Protein AF-A0A0S8BA23-F1 (afdb_monomer)

Radius of gyration: 11.92 Å; Cα contacts (8 Å, |Δi|>4): 106; chains: 1; bounding box: 29×22×34 Å

pLDDT: mean 91.97, std 12.0, range [50.19, 98.5]

Foldseek 3Di:
DPDQQAAWEWEDDPNDTDTHTCVVLVHWLPDDPLSVLVSVCVVVVHDSVSQVQWDWDADPVGYIYIYGDDDDD

Mean predicted aligned error: 4.19 Å

Structure (mmCIF, N/CA/C/O backbone):
data_AF-A0A0S8BA23-F1
#
_entry.id   AF-A0A0S8BA23-F1
#
loop_
_atom_site.group_PDB
_atom_site.id
_atom_site.type_symbol
_atom_site.label_atom_id
_atom_site.label_alt_id
_atom_site.label_comp_id
_atom_site.label_asym_id
_atom_site.label_entity_id
_atom_site.label_seq_id
_atom_site.pdbx_PDB_ins_code
_atom_site.Cartn_x
_atom_site.Cartn_y
_atom_site.Cartn_z
_atom_site.occupancy
_atom_site.B_iso_or_equiv
_atom_site.auth_seq_id
_atom_site.auth_comp_id
_atom_site.auth_asym_id
_atom_site.auth_atom_id
_atom_site.pdbx_PDB_model_num
ATOM 1 N N . MET A 1 1 ? 16.079 -13.368 -12.150 1.00 50.19 1 MET A N 1
ATOM 2 C CA . MET A 1 1 ? 15.099 -12.319 -12.494 1.00 50.19 1 MET A CA 1
ATOM 3 C C . MET A 1 1 ? 13.726 -12.851 -12.142 1.00 50.19 1 MET A C 1
ATOM 5 O O . MET A 1 1 ? 13.356 -13.880 -12.690 1.00 50.19 1 MET A O 1
ATOM 9 N N . ILE A 1 2 ? 13.025 -12.225 -11.197 1.00 54.47 2 ILE A N 1
ATOM 10 C CA . ILE A 1 2 ? 11.612 -12.538 -10.956 1.00 54.47 2 ILE A CA 1
ATOM 11 C C . ILE A 1 2 ? 10.833 -11.992 -12.155 1.00 54.47 2 ILE A C 1
ATOM 13 O O . ILE A 1 2 ? 11.103 -10.876 -12.603 1.00 54.47 2 ILE A O 1
ATOM 17 N N . GLN A 1 3 ? 9.945 -12.799 -12.735 1.00 57.44 3 GLN A N 1
ATOM 18 C CA . GLN A 1 3 ? 9.105 -12.342 -13.838 1.00 57.44 3 GLN A CA 1
ATOM 19 C C . GLN A 1 3 ? 8.241 -11.174 -13.329 1.00 57.44 3 GLN A C 1
ATOM 21 O O . GLN A 1 3 ? 7.713 -11.266 -12.221 1.00 57.44 3 GLN A O 1
ATOM 26 N N . PRO A 1 4 ? 8.031 -10.094 -14.104 1.00 54.09 4 PRO A N 1
ATOM 27 C CA . PRO A 1 4 ? 7.217 -8.945 -13.676 1.00 54.09 4 PRO A CA 1
ATOM 28 C C . PRO A 1 4 ? 5.780 -9.317 -13.246 1.00 54.09 4 PRO A C 1
ATOM 30 O O . PRO A 1 4 ? 5.096 -8.512 -12.624 1.00 54.09 4 PRO A O 1
ATOM 33 N N . ASN A 1 5 ? 5.343 -10.551 -13.525 1.00 61.16 5 ASN A N 1
ATOM 34 C CA . ASN A 1 5 ? 4.046 -11.125 -13.172 1.00 61.16 5 ASN A CA 1
ATOM 35 C C . ASN A 1 5 ? 3.953 -11.730 -11.746 1.00 61.16 5 ASN A C 1
ATOM 37 O O . ASN A 1 5 ? 2.914 -12.289 -11.401 1.00 61.16 5 ASN A O 1
ATOM 41 N N . GLU A 1 6 ? 5.009 -11.662 -10.925 1.00 84.62 6 GLU A N 1
ATOM 42 C CA . GLU A 1 6 ? 5.026 -12.226 -9.556 1.00 84.62 6 GLU A CA 1
ATOM 43 C C . GLU A 1 6 ? 5.187 -11.184 -8.441 1.00 84.62 6 GLU A C 1
ATOM 45 O O . GLU A 1 6 ? 5.154 -11.548 -7.264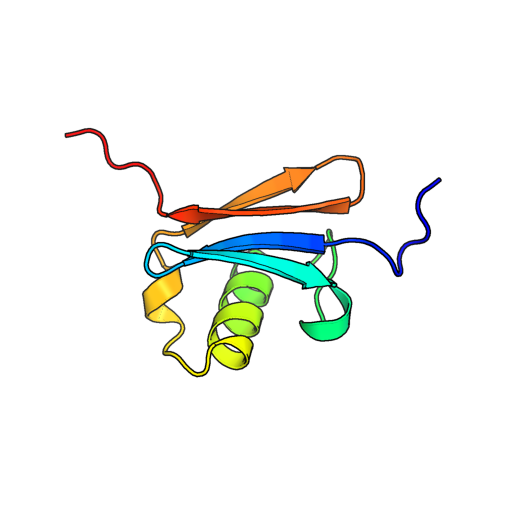 1.00 84.62 6 GLU A O 1
ATOM 50 N N . ALA A 1 7 ? 5.351 -9.902 -8.782 1.00 92.56 7 ALA A N 1
ATOM 51 C CA . ALA A 1 7 ? 5.483 -8.843 -7.786 1.00 92.56 7 ALA A CA 1
ATOM 52 C C . ALA A 1 7 ? 4.254 -8.798 -6.863 1.00 92.56 7 ALA A C 1
ATOM 54 O O . ALA A 1 7 ? 3.113 -8.945 -7.316 1.00 92.56 7 ALA A O 1
ATOM 55 N N . ARG A 1 8 ? 4.492 -8.591 -5.564 1.00 96.88 8 ARG A N 1
ATOM 56 C CA . ARG A 1 8 ? 3.457 -8.605 -4.522 1.00 96.88 8 ARG A CA 1
ATOM 57 C C . ARG A 1 8 ? 3.436 -7.323 -3.706 1.00 96.88 8 ARG A C 1
ATOM 59 O O . ARG A 1 8 ? 4.477 -6.738 -3.415 1.00 96.88 8 ARG A O 1
ATOM 66 N N . VAL A 1 9 ? 2.237 -6.960 -3.270 1.00 98.06 9 VAL A N 1
ATOM 67 C CA . VAL A 1 9 ? 1.985 -6.008 -2.195 1.00 98.06 9 VAL A CA 1
ATOM 68 C C . VAL A 1 9 ? 1.769 -6.797 -0.909 1.00 98.06 9 VAL A C 1
ATOM 70 O O . VAL A 1 9 ? 0.747 -7.467 -0.755 1.00 98.06 9 VAL A O 1
ATOM 73 N N . HIS A 1 10 ? 2.725 -6.706 0.008 1.00 98.31 10 HIS A N 1
ATOM 74 C CA . HIS A 1 10 ? 2.560 -7.157 1.381 1.00 98.31 10 HIS A CA 1
ATOM 75 C C . HIS A 1 10 ? 1.918 -6.033 2.194 1.00 98.31 10 HIS A C 1
ATOM 77 O O . HIS A 1 10 ? 2.554 -5.003 2.420 1.00 98.31 10 HIS A O 1
ATOM 83 N N . ILE A 1 11 ? 0.675 -6.204 2.639 1.00 98.19 11 ILE A N 1
ATOM 84 C CA . ILE A 1 11 ? -0.048 -5.185 3.405 1.00 98.19 11 ILE A CA 1
ATOM 85 C C . ILE A 1 11 ? -0.453 -5.667 4.791 1.00 98.19 11 ILE A C 1
ATOM 87 O O . ILE A 1 11 ? -1.027 -6.743 4.930 1.00 98.19 11 ILE A O 1
ATOM 91 N N . ARG A 1 12 ? -0.233 -4.827 5.810 1.00 97.50 12 ARG A N 1
ATOM 92 C CA . ARG A 1 12 ? -0.852 -4.954 7.137 1.00 97.50 12 ARG A CA 1
ATOM 93 C C . ARG A 1 12 ? -2.079 -4.046 7.217 1.00 97.50 12 ARG A C 1
ATOM 95 O O . ARG A 1 12 ? -1.925 -2.835 7.174 1.00 97.50 12 ARG A O 1
ATOM 102 N N . PHE A 1 13 ? -3.272 -4.599 7.385 1.00 97.00 13 PHE A N 1
ATOM 103 C CA . PHE A 1 13 ? -4.542 -3.857 7.450 1.00 97.00 13 PHE A CA 1
ATOM 104 C C . PHE A 1 13 ? -5.469 -4.492 8.509 1.00 97.00 13 PHE A C 1
ATOM 106 O O . PHE A 1 13 ? -5.509 -5.707 8.662 1.00 97.00 13 PHE A O 1
ATOM 113 N N . GLU A 1 14 ? -6.142 -3.688 9.338 1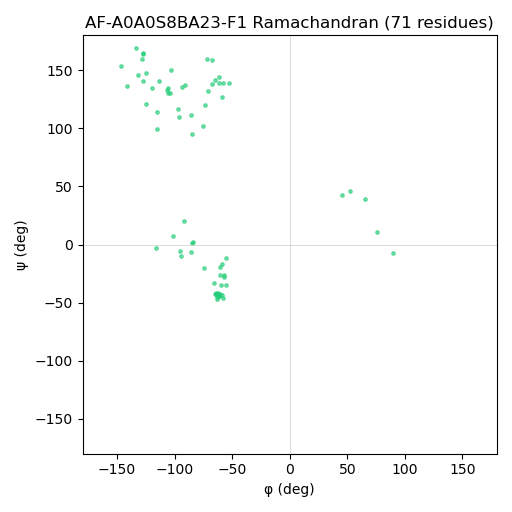.00 93.50 14 GLU A N 1
ATOM 114 C CA . GLU A 1 14 ? -7.098 -4.173 10.365 1.00 93.50 14 GLU A CA 1
ATOM 115 C C . GLU A 1 14 ? -6.590 -5.389 11.191 1.00 93.50 14 GLU A C 1
ATOM 117 O O . GLU A 1 14 ? -7.286 -6.379 11.418 1.00 93.50 14 GLU A O 1
ATOM 122 N N . GLY A 1 15 ? -5.312 -5.360 11.598 1.00 93.06 15 GLY A N 1
ATOM 123 C CA . GLY A 1 15 ? -4.702 -6.416 12.418 1.00 93.06 15 GLY A CA 1
ATOM 124 C C . GLY A 1 15 ? -4.352 -7.723 11.689 1.00 93.06 15 GLY A C 1
ATOM 125 O O . GLY A 1 15 ? -3.979 -8.699 12.346 1.00 93.06 15 GLY A O 1
ATOM 126 N N . ARG A 1 16 ? -4.408 -7.763 10.355 1.00 96.38 16 ARG A N 1
ATOM 127 C CA . ARG A 1 16 ? -4.034 -8.928 9.534 1.00 96.38 16 ARG A CA 1
ATOM 128 C C . ARG A 1 16 ? -3.050 -8.537 8.437 1.00 96.38 16 ARG A C 1
ATOM 130 O O . ARG A 1 16 ? -2.908 -7.359 8.122 1.00 96.38 16 ARG A O 1
ATOM 137 N N . SER A 1 17 ? -2.331 -9.525 7.915 1.00 97.44 17 SER A N 1
ATOM 138 C CA . SER A 1 17 ? -1.397 -9.340 6.803 1.00 97.44 17 SER A CA 1
ATOM 139 C C . SER A 1 17 ? -1.905 -10.079 5.567 1.00 97.44 17 SER A C 1
ATOM 141 O O . SER A 1 17 ? -2.426 -11.187 5.698 1.00 97.44 17 SER A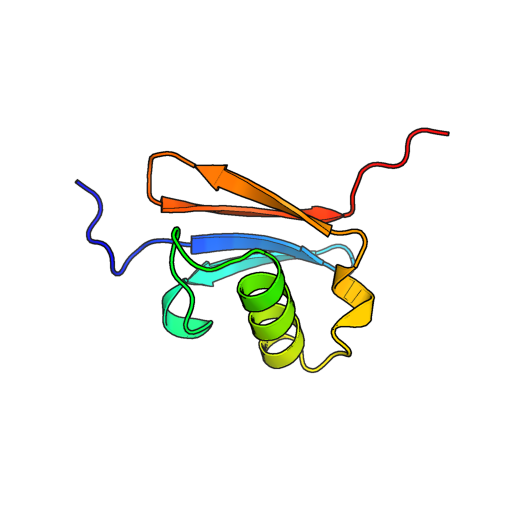 O 1
ATOM 143 N N . TRP A 1 18 ? -1.744 -9.479 4.390 1.00 98.25 18 TRP A N 1
ATOM 144 C CA . TRP A 1 18 ? -2.068 -10.082 3.097 1.00 98.25 18 TRP A CA 1
ATOM 145 C C . TRP A 1 18 ? -0.909 -9.905 2.129 1.00 98.25 18 TRP A C 1
ATOM 147 O O . TRP A 1 18 ? -0.260 -8.863 2.123 1.00 98.25 18 TRP A O 1
ATOM 157 N N . ASP A 1 19 ? -0.725 -10.899 1.266 1.00 97.62 19 ASP A N 1
ATOM 158 C CA . ASP A 1 19 ? 0.202 -10.856 0.141 1.00 97.62 19 ASP A CA 1
ATOM 159 C C . ASP A 1 19 ? -0.598 -10.927 -1.157 1.00 97.62 19 ASP A C 1
ATOM 161 O O . ASP A 1 19 ? -1.026 -12.004 -1.578 1.00 97.62 19 ASP A O 1
ATOM 165 N N . ILE A 1 20 ? -0.811 -9.772 -1.783 1.00 97.50 20 ILE A N 1
ATOM 166 C CA . ILE A 1 20 ? -1.654 -9.630 -2.974 1.00 97.50 20 ILE A CA 1
ATOM 167 C C . ILE A 1 20 ? -0.746 -9.437 -4.184 1.00 97.50 20 ILE A C 1
ATOM 169 O O . ILE A 1 20 ? 0.210 -8.664 -4.116 1.00 97.50 20 ILE A O 1
ATOM 173 N N . LEU A 1 21 ? -1.003 -10.126 -5.296 1.00 96.56 21 LEU A N 1
ATOM 174 C CA . LEU A 1 21 ? -0.222 -9.889 -6.510 1.00 96.56 21 LEU A CA 1
ATOM 175 C C . LEU A 1 21 ? -0.524 -8.490 -7.048 1.00 96.56 21 LEU A C 1
ATOM 177 O O . LEU A 1 21 ? -1.678 -8.076 -7.116 1.00 96.56 21 LEU A O 1
ATOM 181 N N . CYS A 1 22 ? 0.510 -7.781 -7.498 1.00 95.81 22 CYS A N 1
ATOM 182 C CA . CYS A 1 22 ? 0.364 -6.453 -8.092 1.00 95.81 22 CYS A CA 1
ATOM 18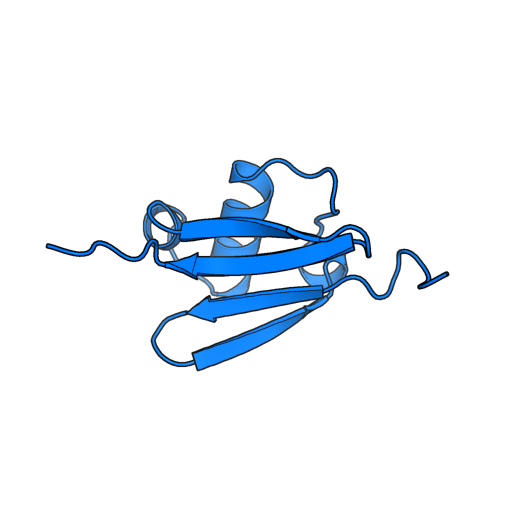3 C C . CYS A 1 22 ? -0.628 -6.458 -9.268 1.00 95.81 22 CYS A C 1
ATOM 185 O O . CYS A 1 22 ? -1.409 -5.523 -9.415 1.00 95.81 22 CYS A O 1
ATOM 187 N N . ARG A 1 23 ? -0.666 -7.548 -10.046 1.00 94.94 23 ARG A N 1
ATOM 188 C CA . ARG A 1 23 ? -1.617 -7.730 -11.153 1.00 94.94 23 ARG A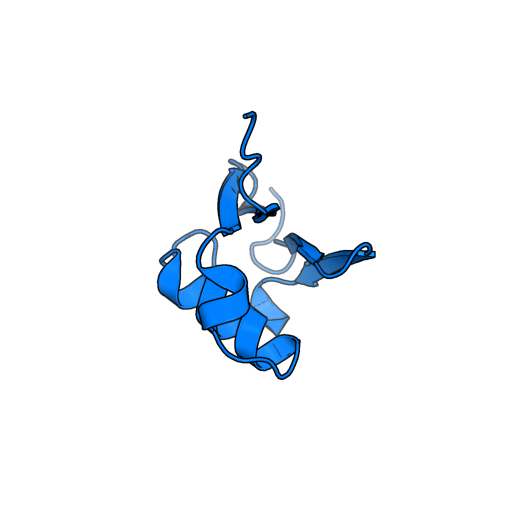 CA 1
ATOM 189 C C . ARG A 1 23 ? -3.078 -7.837 -10.701 1.00 94.94 23 ARG A C 1
ATOM 191 O O . ARG A 1 23 ? -3.955 -7.384 -11.420 1.00 94.94 23 ARG A O 1
ATOM 198 N N . ASP A 1 24 ? -3.334 -8.410 -9.524 1.00 96.25 24 ASP A N 1
ATOM 199 C CA . ASP A 1 24 ? -4.696 -8.572 -8.996 1.00 96.25 24 ASP A CA 1
ATOM 200 C C . ASP A 1 24 ? -5.240 -7.222 -8.489 1.00 96.25 24 ASP A C 1
ATOM 202 O O . ASP A 1 24 ? -6.447 -7.028 -8.379 1.00 96.25 24 ASP A O 1
ATOM 206 N N . LEU A 1 25 ? -4.335 -6.278 -8.205 1.00 96.12 25 LEU A N 1
ATOM 207 C CA . LEU A 1 25 ? -4.625 -4.892 -7.839 1.00 96.12 25 LEU A CA 1
ATOM 208 C C . LEU A 1 25 ? -4.578 -3.924 -9.034 1.00 96.12 25 LEU A C 1
ATOM 210 O O . LEU A 1 25 ? -4.879 -2.748 -8.849 1.00 96.12 25 LEU A O 1
ATOM 214 N N . ASP A 1 26 ? -4.176 -4.386 -10.222 1.00 95.25 26 ASP A N 1
ATOM 215 C CA . ASP A 1 26 ? -3.877 -3.540 -11.388 1.00 95.25 26 ASP A CA 1
ATOM 216 C C . ASP A 1 26 ? -2.884 -2.397 -11.070 1.00 95.25 26 ASP A C 1
ATOM 218 O O . ASP A 1 26 ? -3.078 -1.225 -11.398 1.00 95.25 26 ASP A O 1
ATOM 222 N N . VAL A 1 27 ? -1.797 -2.733 -10.365 1.00 96.06 27 VAL A N 1
ATOM 223 C CA . VAL A 1 27 ? -0.700 -1.803 -10.050 1.00 96.06 27 VAL A CA 1
ATOM 224 C C . VAL A 1 27 ? 0.650 -2.380 -10.451 1.00 96.06 27 VAL A C 1
ATOM 226 O O . VAL A 1 27 ? 0.814 -3.577 -10.672 1.00 96.06 27 VAL A O 1
ATOM 229 N N . SER A 1 28 ? 1.659 -1.517 -10.515 1.00 94.75 28 SER A N 1
ATOM 230 C CA . SER A 1 28 ? 3.046 -1.896 -10.767 1.00 94.75 28 SER A CA 1
ATOM 231 C C . SER A 1 28 ? 3.996 -1.196 -9.785 1.00 94.75 28 SER A C 1
ATOM 233 O O . SER A 1 28 ? 3.602 -0.233 -9.116 1.00 94.75 28 SER A O 1
ATOM 235 N N . PRO A 1 29 ? 5.278 -1.601 -9.727 1.00 91.62 29 PRO A N 1
ATOM 236 C CA . PRO A 1 29 ? 6.292 -0.892 -8.944 1.00 91.62 29 PRO A CA 1
ATOM 237 C C . PRO A 1 29 ? 6.477 0.578 -9.352 1.00 91.62 29 PRO A C 1
ATOM 239 O O . PRO A 1 29 ? 7.033 1.347 -8.573 1.00 91.62 29 PRO A O 1
ATOM 242 N N . MET A 1 30 ? 5.994 0.974 -10.535 1.00 93.88 30 MET A N 1
ATOM 243 C CA . MET A 1 30 ? 6.033 2.349 -11.044 1.00 93.88 30 MET A CA 1
ATOM 244 C C . MET A 1 30 ? 4.748 3.141 -10.758 1.00 93.88 30 MET A C 1
ATOM 246 O O . MET A 1 30 ? 4.718 4.347 -10.989 1.00 93.88 30 MET A O 1
ATOM 250 N N . SER A 1 31 ? 3.681 2.489 -10.279 1.00 96.81 31 SER A N 1
ATOM 251 C CA . SER A 1 31 ? 2.430 3.163 -9.916 1.00 96.81 31 SER A CA 1
ATOM 252 C C . SER A 1 31 ? 2.664 4.165 -8.793 1.00 96.81 31 SER A C 1
ATOM 254 O O . SER A 1 31 ? 3.434 3.889 -7.879 1.00 96.81 31 SER A O 1
ATOM 256 N N . THR A 1 32 ? 1.969 5.297 -8.806 1.00 97.75 32 THR A N 1
ATOM 257 C CA . THR A 1 32 ? 2.050 6.284 -7.725 1.00 97.75 32 THR A CA 1
ATOM 258 C C . THR A 1 32 ? 1.446 5.739 -6.433 1.00 97.75 32 THR A C 1
ATOM 260 O O . THR A 1 32 ? 0.616 4.828 -6.439 1.00 97.75 32 THR A O 1
ATOM 263 N N . ASP A 1 33 ? 1.826 6.318 -5.299 1.00 97.81 33 ASP A N 1
ATOM 264 C CA . ASP A 1 33 ? 1.281 5.919 -3.999 1.00 97.81 33 ASP A CA 1
ATOM 265 C C . ASP A 1 33 ? -0.239 6.105 -3.923 1.00 97.81 33 ASP A C 1
ATOM 267 O O . ASP A 1 33 ? -0.941 5.291 -3.330 1.00 97.81 33 ASP A O 1
ATOM 271 N N . GLU A 1 34 ? -0.777 7.140 -4.570 1.00 97.81 34 GLU A N 1
ATOM 272 C CA . GLU A 1 34 ? -2.223 7.346 -4.672 1.00 97.81 34 GLU A CA 1
ATOM 273 C C . GLU A 1 34 ? -2.911 6.224 -5.464 1.00 97.81 34 GLU A C 1
ATOM 275 O O . GLU A 1 34 ? -3.954 5.723 -5.038 1.00 97.81 34 GLU A O 1
ATOM 280 N N . GLN A 1 35 ? -2.314 5.784 -6.577 1.00 98.25 35 GLN A N 1
ATOM 281 C CA . GLN A 1 35 ? -2.825 4.652 -7.354 1.00 98.25 35 GLN A CA 1
ATOM 282 C C . GLN A 1 35 ? -2.831 3.367 -6.520 1.00 98.25 35 GLN A C 1
ATOM 284 O O . GLN A 1 35 ? -3.840 2.665 -6.497 1.00 98.25 35 GLN A O 1
ATOM 289 N N . VAL A 1 36 ? -1.753 3.099 -5.777 1.00 98.19 36 VAL A N 1
ATOM 290 C CA . VAL A 1 36 ? -1.656 1.931 -4.887 1.00 98.19 36 VAL A CA 1
ATOM 291 C C . VAL A 1 36 ? -2.705 1.990 -3.772 1.00 98.19 36 VAL A C 1
ATOM 293 O O . VAL A 1 36 ? -3.420 1.013 -3.556 1.00 98.19 36 VAL A O 1
ATOM 296 N N . ARG A 1 37 ? -2.874 3.138 -3.097 1.00 98.25 37 ARG A N 1
ATOM 297 C CA . ARG A 1 37 ? -3.902 3.308 -2.050 1.00 98.25 37 ARG A CA 1
ATOM 298 C C . ARG A 1 37 ? -5.315 3.105 -2.591 1.00 98.25 37 ARG A C 1
ATOM 300 O O . ARG A 1 37 ? -6.121 2.450 -1.938 1.00 98.25 37 ARG A O 1
ATOM 307 N N . ARG A 1 38 ? -5.619 3.640 -3.778 1.00 98.50 38 ARG A N 1
ATOM 308 C CA . ARG A 1 38 ? -6.930 3.468 -4.420 1.00 98.50 38 ARG A CA 1
ATOM 309 C C . ARG A 1 38 ? -7.192 2.009 -4.794 1.00 98.50 38 ARG A C 1
ATOM 311 O O . ARG A 1 38 ? -8.291 1.522 -4.552 1.00 98.50 38 ARG A O 1
ATOM 318 N N . ALA A 1 39 ? -6.194 1.310 -5.331 1.00 98.31 39 ALA A N 1
ATOM 319 C CA . ALA A 1 39 ? -6.310 -0.109 -5.655 1.00 98.31 39 ALA A CA 1
ATOM 320 C C . ALA A 1 39 ? -6.590 -0.962 -4.407 1.00 98.31 39 ALA A C 1
ATOM 322 O O . ALA A 1 39 ? -7.494 -1.793 -4.417 1.00 98.31 39 ALA A O 1
ATOM 323 N N . LEU A 1 40 ? -5.882 -0.703 -3.305 1.00 98.44 40 LEU A N 1
ATOM 324 C CA . LEU A 1 40 ? -6.115 -1.379 -2.026 1.00 98.44 40 LEU A CA 1
ATOM 325 C C . LEU A 1 40 ? -7.501 -1.065 -1.448 1.00 98.44 40 LEU A C 1
ATOM 327 O O . LEU A 1 40 ? -8.184 -1.969 -0.976 1.00 98.44 40 LEU A O 1
ATOM 331 N N . ALA A 1 41 ? -7.944 0.192 -1.525 1.00 98.31 41 ALA A N 1
ATOM 332 C CA . ALA A 1 41 ? -9.286 0.598 -1.108 1.00 98.31 41 ALA A CA 1
ATOM 333 C C . ALA A 1 41 ? -10.382 -0.155 -1.865 1.00 98.31 41 ALA A C 1
ATOM 335 O O . ALA A 1 41 ? -11.285 -0.715 -1.244 1.00 98.31 41 ALA A O 1
ATOM 336 N N . ASN A 1 42 ? -10.240 -0.256 -3.187 1.00 98.31 42 ASN A N 1
ATOM 337 C CA . ASN A 1 42 ? -11.148 -1.030 -4.024 1.00 98.31 42 ASN A CA 1
ATOM 338 C C . ASN A 1 42 ? -11.107 -2.526 -3.677 1.00 98.31 42 ASN A C 1
ATOM 340 O O . ASN A 1 42 ? -12.159 -3.140 -3.527 1.00 98.31 42 ASN A O 1
ATOM 344 N N . TYR A 1 43 ? -9.913 -3.101 -3.497 1.00 98.19 43 TYR A N 1
ATOM 345 C CA . TYR A 1 43 ? -9.732 -4.519 -3.168 1.00 98.19 43 TYR A CA 1
ATOM 346 C C . TYR A 1 43 ? -10.369 -4.905 -1.826 1.00 98.19 43 TYR A C 1
ATOM 348 O O . TYR A 1 43 ? -11.008 -5.948 -1.718 1.00 98.19 43 TYR A O 1
ATOM 356 N N . PHE A 1 44 ? -10.225 -4.061 -0.800 1.00 97.88 44 PHE A N 1
ATOM 357 C CA . PHE A 1 44 ? -10.812 -4.300 0.523 1.00 97.88 44 PHE A CA 1
ATOM 358 C C . PHE A 1 44 ? -12.262 -3.814 0.655 1.00 97.88 44 PHE A C 1
ATOM 360 O O . PHE A 1 44 ? -12.886 -4.070 1.684 1.00 97.88 44 PHE A O 1
ATOM 367 N N . GLY A 1 45 ? -12.805 -3.126 -0.355 1.00 97.75 45 GLY A N 1
ATOM 368 C CA . GLY A 1 45 ? -14.161 -2.577 -0.318 1.00 97.75 45 GLY A CA 1
ATOM 369 C C . GLY A 1 45 ? -14.341 -1.487 0.742 1.00 97.75 45 GLY A C 1
ATOM 370 O O . GLY A 1 45 ? -15.367 -1.451 1.418 1.00 97.75 45 GLY A O 1
ATOM 371 N N . VAL A 1 46 ? -13.341 -0.619 0.924 1.00 98.00 46 VAL A N 1
ATOM 372 C CA . VAL A 1 46 ? -13.352 0.460 1.929 1.00 98.00 46 VAL A CA 1
ATOM 373 C C . VAL A 1 46 ? -13.039 1.817 1.307 1.00 98.00 46 VAL A C 1
ATOM 375 O O . VAL A 1 46 ? -12.510 1.911 0.203 1.00 98.00 46 VAL A O 1
ATOM 378 N N . GLU A 1 47 ? -13.328 2.899 2.029 1.00 97.75 47 GLU A N 1
ATOM 379 C CA . GLU A 1 47 ? -12.963 4.245 1.586 1.00 97.75 47 GLU A CA 1
ATOM 380 C C . GLU A 1 47 ? -11.441 4.445 1.524 1.00 97.75 47 GLU A C 1
ATOM 382 O O . GLU A 1 47 ? -10.705 4.042 2.429 1.00 97.75 47 GLU A O 1
ATOM 387 N N . ILE A 1 48 ? -10.965 5.173 0.506 1.00 97.00 48 ILE A N 1
ATOM 388 C CA . ILE A 1 48 ? -9.533 5.466 0.314 1.00 97.00 48 ILE A CA 1
ATOM 389 C C . ILE A 1 48 ? -8.891 6.173 1.518 1.00 97.00 48 ILE A C 1
ATOM 391 O O . ILE A 1 48 ? -7.704 5.985 1.792 1.00 97.00 48 ILE A O 1
ATOM 395 N N . GLY A 1 49 ? -9.682 6.932 2.286 1.00 96.62 49 GLY A N 1
ATOM 396 C CA . GLY A 1 49 ? -9.237 7.616 3.502 1.00 96.62 49 GLY A CA 1
ATOM 397 C C . GLY A 1 49 ? -8.644 6.676 4.558 1.00 96.62 49 GLY A C 1
ATOM 398 O O . GLY A 1 49 ? -7.759 7.096 5.303 1.00 96.62 49 GLY A O 1
ATOM 399 N N . LYS A 1 50 ? -9.034 5.391 4.567 1.00 96.44 50 LYS A N 1
ATOM 400 C CA . LYS A 1 50 ? -8.462 4.361 5.453 1.00 96.44 50 LYS A CA 1
ATOM 401 C C . LYS A 1 50 ? -6.961 4.146 5.240 1.00 96.44 50 LYS A C 1
ATOM 403 O O . LYS A 1 50 ? -6.274 3.767 6.183 1.00 96.44 50 LYS A O 1
ATOM 408 N N . PHE A 1 51 ? -6.447 4.436 4.044 1.00 97.06 51 PHE A N 1
ATOM 409 C CA . PHE A 1 51 ? -5.032 4.284 3.690 1.00 97.06 51 PHE A CA 1
ATOM 410 C C . PHE A 1 51 ? -4.252 5.605 3.706 1.00 97.06 51 PHE A C 1
ATOM 412 O O . PHE A 1 51 ? -3.088 5.637 3.307 1.00 97.06 51 PHE A O 1
ATOM 419 N N . ARG A 1 52 ? -4.856 6.714 4.162 1.00 95.06 52 ARG A N 1
ATOM 420 C CA . ARG A 1 52 ? -4.213 8.041 4.148 1.00 95.06 52 ARG A CA 1
ATOM 421 C C . ARG A 1 52 ? -2.903 8.064 4.936 1.00 95.06 52 ARG A C 1
ATOM 423 O O . ARG A 1 52 ? -1.924 8.619 4.456 1.00 95.06 52 ARG A O 1
ATOM 430 N N . ALA A 1 53 ? -2.899 7.444 6.113 1.00 94.19 53 ALA A N 1
ATOM 431 C CA . ALA A 1 53 ? -1.733 7.341 6.986 1.00 94.19 53 ALA A CA 1
ATOM 432 C C . ALA A 1 53 ? -0.912 6.068 6.722 1.00 94.19 53 ALA A C 1
ATOM 434 O O . ALA A 1 53 ? -0.216 5.597 7.610 1.00 94.19 53 ALA A O 1
ATOM 435 N N . TYR A 1 54 ? -1.043 5.437 5.551 1.00 96.94 54 TYR A N 1
ATOM 436 C CA . TYR A 1 54 ? -0.237 4.265 5.215 1.00 96.94 54 TYR A CA 1
ATOM 437 C C . TYR A 1 54 ? 1.009 4.682 4.437 1.00 96.94 54 TYR A C 1
ATOM 439 O O . TYR A 1 54 ? 0.942 5.468 3.481 1.00 96.94 54 TYR A O 1
ATOM 447 N N . VAL A 1 55 ? 2.131 4.093 4.840 1.00 96.94 55 VAL A N 1
ATOM 448 C CA . VAL A 1 55 ? 3.432 4.192 4.182 1.00 96.94 55 VAL A CA 1
ATOM 449 C C . VAL A 1 55 ? 3.548 3.058 3.170 1.00 96.94 55 VAL A C 1
ATOM 451 O O . VAL A 1 55 ? 3.173 1.919 3.464 1.00 96.94 55 VAL A O 1
ATOM 454 N N . ILE A 1 56 ? 4.065 3.384 1.986 1.00 97.75 56 ILE A N 1
ATOM 455 C CA . ILE A 1 56 ? 4.327 2.441 0.899 1.00 97.75 56 ILE A CA 1
ATOM 456 C C . ILE A 1 56 ? 5.837 2.406 0.675 1.00 97.75 56 ILE A C 1
ATOM 458 O O . ILE A 1 56 ? 6.440 3.391 0.261 1.00 97.75 56 ILE A O 1
ATOM 462 N N . GLU A 1 57 ? 6.452 1.264 0.953 1.00 97.56 57 GLU A N 1
ATOM 463 C CA . GLU A 1 57 ? 7.875 1.018 0.730 1.00 97.56 57 GLU A CA 1
ATOM 464 C C . GLU A 1 57 ? 8.041 0.141 -0.511 1.00 97.56 57 GLU A C 1
ATOM 466 O O . GLU A 1 57 ? 7.382 -0.892 -0.642 1.00 97.56 57 GLU A O 1
ATOM 471 N N . ARG A 1 58 ? 8.919 0.547 -1.433 1.00 95.88 58 ARG A N 1
ATOM 472 C CA . ARG A 1 58 ? 9.182 -0.170 -2.688 1.00 95.88 58 ARG A CA 1
ATOM 473 C C . ARG A 1 58 ? 10.529 -0.866 -2.616 1.00 95.88 58 ARG A C 1
ATOM 475 O O . ARG A 1 58 ? 11.527 -0.255 -2.241 1.00 95.88 58 ARG A O 1
ATOM 482 N N . HIS A 1 59 ? 10.559 -2.128 -3.021 1.00 95.06 59 HIS A N 1
ATOM 483 C CA . HIS A 1 59 ? 11.757 -2.960 -2.990 1.00 95.06 59 HIS A CA 1
ATOM 484 C C . HIS A 1 59 ? 12.356 -3.102 -4.391 1.00 95.06 59 HIS A C 1
ATOM 486 O O . HIS A 1 59 ? 11.638 -3.117 -5.390 1.00 95.06 59 HIS A O 1
ATOM 492 N N . ALA A 1 60 ? 13.678 -3.276 -4.479 1.00 90.69 60 ALA A N 1
ATOM 493 C CA . ALA A 1 60 ? 14.389 -3.428 -5.756 1.00 90.69 60 ALA A CA 1
ATOM 494 C C . ALA A 1 60 ? 13.936 -4.649 -6.585 1.00 90.69 60 ALA A C 1
ATOM 496 O O . ALA A 1 60 ? 14.157 -4.701 -7.791 1.00 90.69 60 ALA A O 1
ATOM 497 N N . ASN A 1 61 ? 13.291 -5.631 -5.948 1.00 89.81 61 ASN A N 1
ATOM 498 C CA . ASN A 1 61 ? 12.720 -6.807 -6.608 1.00 89.81 61 ASN A CA 1
ATOM 499 C C . ASN A 1 61 ? 11.299 -6.579 -7.165 1.00 89.81 61 ASN A C 1
ATOM 501 O O . ASN A 1 61 ? 10.715 -7.513 -7.707 1.00 89.81 61 ASN A O 1
ATOM 505 N N . GLY A 1 62 ? 10.742 -5.372 -7.024 1.00 91.75 62 GLY A N 1
ATOM 506 C CA . GLY A 1 62 ? 9.396 -5.016 -7.474 1.00 91.75 62 GLY A CA 1
ATOM 507 C C . GLY A 1 62 ? 8.286 -5.255 -6.446 1.00 91.75 62 GLY A C 1
ATOM 508 O O . GLY A 1 62 ? 7.157 -4.827 -6.674 1.00 91.75 62 GLY A O 1
ATOM 509 N N . ASN A 1 63 ? 8.567 -5.887 -5.304 1.00 95.81 63 ASN A N 1
ATOM 510 C CA . ASN A 1 63 ? 7.575 -6.000 -4.237 1.00 95.81 63 ASN A CA 1
ATOM 511 C C . ASN A 1 63 ? 7.346 -4.649 -3.551 1.00 95.81 63 ASN A C 1
ATOM 513 O O . ASN A 1 63 ? 8.198 -3.755 -3.578 1.00 95.81 63 ASN A O 1
ATOM 517 N N . MET A 1 64 ? 6.204 -4.526 -2.883 1.00 97.50 64 MET A N 1
ATOM 518 C CA . MET A 1 64 ? 5.851 -3.370 -2.067 1.00 97.50 64 MET A CA 1
ATOM 519 C C . MET A 1 64 ? 5.432 -3.817 -0.670 1.00 97.50 64 MET A C 1
ATOM 521 O O . MET A 1 64 ? 4.713 -4.803 -0.531 1.00 97.50 64 MET A O 1
ATOM 525 N N . THR A 1 65 ? 5.840 -3.072 0.354 1.00 98.00 65 THR A N 1
ATOM 526 C CA . THR A 1 65 ? 5.306 -3.204 1.715 1.00 98.00 65 THR A CA 1
ATOM 527 C C . THR A 1 65 ? 4.394 -2.022 2.003 1.00 98.00 65 THR A C 1
ATOM 529 O O . THR A 1 65 ? 4.783 -0.875 1.804 1.00 98.00 65 THR A O 1
ATOM 532 N N . VAL A 1 66 ? 3.186 -2.291 2.492 1.00 98.00 66 VAL A N 1
ATOM 533 C CA . VAL A 1 66 ? 2.186 -1.277 2.824 1.00 98.00 66 VAL A CA 1
ATOM 534 C C . VAL A 1 66 ? 1.759 -1.457 4.272 1.00 98.00 66 VAL A C 1
ATOM 536 O O . VAL A 1 66 ? 1.293 -2.518 4.685 1.00 98.00 66 VAL A O 1
ATOM 539 N N . ARG A 1 67 ? 1.947 -0.424 5.084 1.00 96.31 67 ARG A N 1
ATOM 540 C CA . ARG A 1 67 ? 1.688 -0.497 6.525 1.00 96.31 67 ARG A CA 1
ATOM 541 C C . ARG A 1 67 ? 1.184 0.839 7.053 1.00 96.31 67 ARG A C 1
ATOM 543 O O . ARG A 1 67 ? 1.546 1.868 6.482 1.00 96.31 67 ARG A O 1
ATOM 550 N N . PRO A 1 68 ? 0.413 0.852 8.151 1.00 94.69 68 PRO A N 1
ATOM 551 C CA . PRO A 1 68 ? 0.166 2.080 8.886 1.00 94.69 68 PRO A CA 1
ATOM 552 C C . PRO A 1 68 ? 1.494 2.756 9.239 1.00 94.69 68 PRO A C 1
ATOM 554 O O . PRO A 1 68 ? 2.476 2.093 9.600 1.00 94.69 68 PRO A O 1
ATOM 557 N N . GLU A 1 69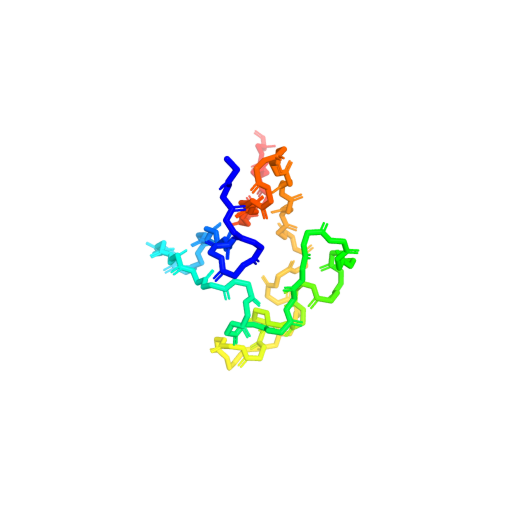 ? 1.524 4.074 9.116 1.00 92.62 69 GLU A N 1
ATOM 558 C CA . GLU A 1 69 ? 2.595 4.897 9.645 1.00 92.62 69 GLU A CA 1
ATOM 559 C C . GLU A 1 69 ? 2.684 4.664 11.154 1.00 92.62 69 GLU A C 1
ATOM 561 O O . GLU A 1 69 ? 1.686 4.723 11.877 1.00 92.62 69 GLU A O 1
ATOM 566 N N . ALA A 1 70 ? 3.886 4.335 11.626 1.00 80.88 70 ALA A N 1
ATOM 567 C CA . ALA A 1 70 ? 4.129 4.204 13.049 1.00 80.88 70 ALA A CA 1
ATOM 568 C C . ALA A 1 70 ? 4.208 5.616 13.630 1.00 80.88 70 ALA A C 1
ATOM 570 O O . ALA A 1 70 ? 5.222 6.293 13.482 1.00 80.88 70 ALA A O 1
ATOM 571 N N . VAL A 1 71 ? 3.131 6.060 14.271 1.00 74.00 71 VAL A N 1
ATOM 572 C CA . VAL A 1 71 ? 3.146 7.295 15.052 1.00 74.00 71 VAL A CA 1
ATOM 573 C C . VAL A 1 71 ? 3.668 6.930 16.438 1.00 74.00 71 VAL A C 1
ATOM 575 O O . VAL A 1 71 ? 2.924 6.426 17.277 1.00 74.00 71 VAL A O 1
ATOM 578 N N . PHE A 1 72 ? 4.971 7.107 16.655 1.00 68.56 72 PHE A N 1
ATOM 579 C CA . PHE A 1 72 ? 5.506 7.147 18.013 1.00 68.56 72 PHE A CA 1
ATOM 580 C C . PHE A 1 72 ? 5.100 8.495 18.619 1.00 68.56 72 PHE A C 1
ATOM 582 O O . PHE A 1 72 ? 5.402 9.539 18.040 1.00 68.56 72 PHE A O 1
ATOM 589 N N . GLY A 1 73 ? 4.346 8.451 19.718 1.00 56.75 73 GLY A N 1
ATOM 590 C CA . GLY A 1 73 ? 4.062 9.610 20.568 1.00 56.75 73 GLY A CA 1
ATOM 591 C C . GLY A 1 73 ? 5.135 9.800 21.625 1.00 56.75 73 GLY A C 1
ATOM 592 O O . GLY A 1 73 ? 5.762 8.783 22.001 1.00 56.75 73 GLY A O 1
#

Nearest PDB structures (foldseek):
  6p5n-assembly1_AU  TM=3.686E-01  e=1.654E+00  Oryctolagus cuniculus
  8jdj-assembly1_Z  TM=4.378E-01  e=4.398E+00  Homo sapiens
  9f1c-assembly1_BU  TM=4.631E-01  e=5.348E+00  Oryctolagus cuniculus
  4v6x-assembly1_CU  TM=4.367E-01  e=5.348E+00  Homo sapiens
  6hcm-assembly1_U3  TM=3.132E-01  e=6.503E+00  Oryctolagus cuniculus

Secondary structure (DSSP, 8-state):
---TTS-EEEEEETTEEEEEEGGGGT--TTS-HHHHHHHHHHHH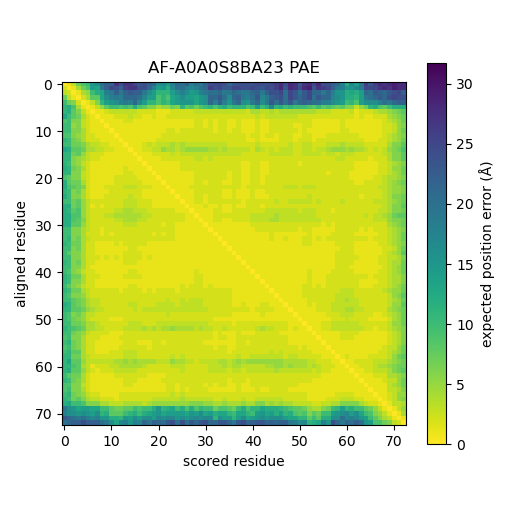TS-GGGGTTEEEEE-TTS-EEEEE-----

Sequence (73 aa):
MIQPNEARVHIRFEGRSWDILCRDLDVSPMSTDEQVRRALANYFGVEIGKFRAYVIERHANGNMTVR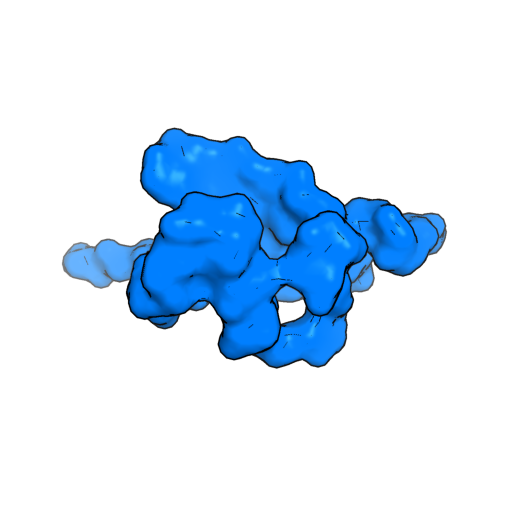PEAVFG

Solvent-accessible surface area (backbone atoms only — not comparable to full-atom values): 4428 Å² total; per-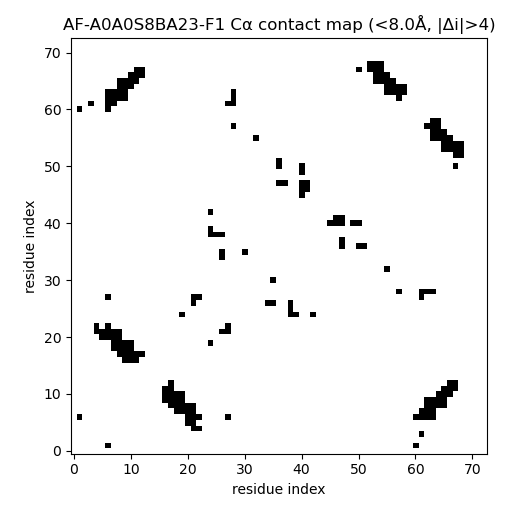residue (Å²): 132,83,60,88,89,67,28,32,37,40,34,52,53,99,94,43,75,46,79,42,48,25,73,82,48,75,47,55,79,82,51,52,71,68,56,51,38,46,31,51,16,61,74,71,72,49,66,52,73,80,46,67,62,44,45,78,47,79,44,99,83,42,31,33,44,36,32,67,57,84,80,82,129